Protein AF-A0A929DZ05-F1 (afdb_monomer_lite)

Structure (mmCIF, N/CA/C/O backbone):
data_AF-A0A929DZ05-F1
#
_entry.id   AF-A0A929DZ05-F1
#
loop_
_atom_site.group_PDB
_atom_site.id
_atom_site.type_symbol
_atom_site.label_atom_id
_atom_site.label_alt_id
_atom_site.label_comp_id
_atom_site.label_asym_id
_atom_site.label_entity_id
_atom_site.label_seq_id
_atom_site.pdbx_PDB_ins_code
_atom_site.Cartn_x
_atom_site.Cartn_y
_atom_site.Cartn_z
_atom_site.occupancy
_atom_site.B_iso_or_equiv
_atom_site.auth_seq_id
_atom_site.auth_comp_id
_atom_site.auth_asym_id
_atom_site.auth_atom_id
_atom_site.pdbx_PDB_model_num
ATOM 1 N N . THR A 1 1 ? 4.460 1.758 6.937 1.00 91.19 1 THR A N 1
ATOM 2 C CA . THR A 1 1 ? 3.320 0.844 7.160 1.00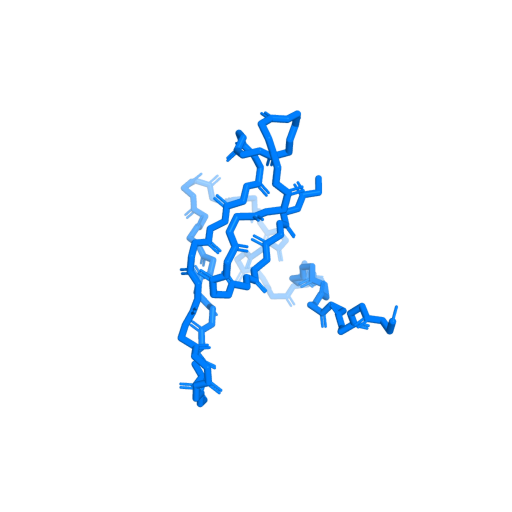 91.19 1 THR A CA 1
ATOM 3 C C . THR A 1 1 ? 2.064 1.522 6.685 1.00 91.19 1 THR A C 1
ATOM 5 O O . THR A 1 1 ? 1.988 2.724 6.870 1.00 91.19 1 THR A O 1
ATOM 8 N N . MET A 1 2 ? 1.133 0.794 6.070 1.00 95.44 2 MET A N 1
ATOM 9 C CA . MET A 1 2 ? -0.178 1.312 5.668 1.00 95.44 2 MET A CA 1
ATOM 10 C C . MET A 1 2 ? -1.259 0.437 6.309 1.00 95.44 2 MET A C 1
ATOM 12 O O . MET A 1 2 ? -1.160 -0.785 6.224 1.00 95.44 2 MET A O 1
ATOM 16 N N . TYR A 1 3 ? -2.260 1.037 6.945 1.00 96.19 3 TYR A N 1
ATOM 17 C CA . TYR A 1 3 ? -3.398 0.333 7.536 1.00 96.19 3 TYR A CA 1
ATOM 18 C C . TYR A 1 3 ? -4.592 0.410 6.591 1.00 96.19 3 TYR A C 1
ATOM 20 O O . TYR A 1 3 ? -4.933 1.493 6.123 1.00 96.19 3 TYR A O 1
ATOM 28 N N . LEU A 1 4 ? -5.242 -0.722 6.335 1.00 96.50 4 LEU A N 1
ATOM 29 C CA . LEU A 1 4 ? -6.415 -0.820 5.467 1.00 96.50 4 LEU A CA 1
ATOM 30 C C . LEU A 1 4 ? -7.561 -1.424 6.282 1.00 96.50 4 LEU A C 1
ATOM 32 O O . LEU A 1 4 ? -7.564 -2.621 6.546 1.00 96.50 4 LEU A O 1
ATOM 36 N N . GLN A 1 5 ? -8.498 -0.597 6.739 1.00 95.94 5 GLN A N 1
ATOM 37 C CA . GLN A 1 5 ? -9.634 -1.052 7.555 1.00 95.94 5 GLN A CA 1
ATOM 38 C C . GLN A 1 5 ? -10.754 -0.011 7.579 1.00 95.94 5 GLN A C 1
ATOM 40 O O . GLN A 1 5 ? -10.513 1.166 7.320 1.00 95.94 5 GLN A O 1
ATOM 45 N N . HIS A 1 6 ? -11.974 -0.433 7.914 1.00 96.75 6 HIS A N 1
ATOM 46 C CA . HIS A 1 6 ? -13.158 0.431 7.889 1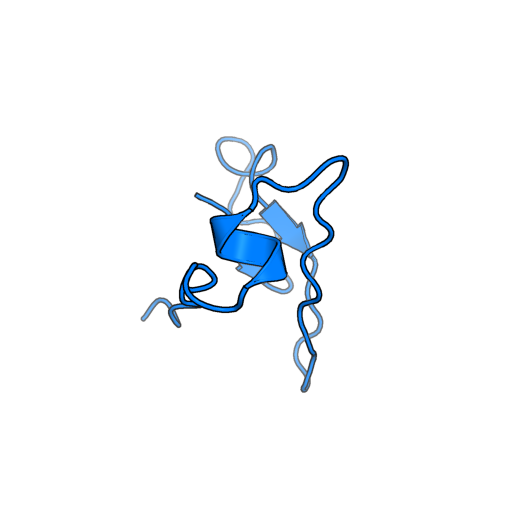.00 96.75 6 HIS A CA 1
ATOM 47 C C . HIS A 1 6 ? -13.110 1.582 8.901 1.00 96.75 6 HIS A C 1
ATOM 49 O O . HIS A 1 6 ? -13.457 2.716 8.577 1.00 96.75 6 HIS A O 1
ATOM 55 N N . ARG A 1 7 ? -12.648 1.309 10.125 1.00 96.31 7 ARG A N 1
ATOM 56 C CA . ARG A 1 7 ? -12.584 2.295 11.214 1.00 96.31 7 ARG A CA 1
ATOM 57 C C . ARG A 1 7 ? -11.168 2.832 11.381 1.00 96.31 7 ARG A C 1
ATOM 59 O O . ARG A 1 7 ? -10.221 2.055 11.281 1.00 96.31 7 ARG A O 1
ATOM 66 N N . SER A 1 8 ? -11.037 4.121 11.704 1.00 96.56 8 SER A N 1
ATOM 67 C CA . SER A 1 8 ? -9.738 4.731 12.018 1.00 96.56 8 SER A CA 1
ATOM 68 C C . SER A 1 8 ? -9.018 3.938 13.124 1.00 96.56 8 SER A C 1
ATOM 70 O O . SER A 1 8 ? -9.641 3.635 14.147 1.00 96.56 8 SER A O 1
ATOM 72 N N . PRO A 1 9 ? -7.720 3.616 12.959 1.00 96.06 9 PRO A N 1
ATOM 73 C CA . PRO A 1 9 ? -6.904 2.978 13.992 1.00 96.06 9 PRO A CA 1
ATOM 74 C C . PRO A 1 9 ? -6.451 3.959 15.094 1.00 96.06 9 PRO A C 1
ATOM 76 O O . PRO A 1 9 ? -5.661 3.594 15.962 1.00 96.06 9 PRO A O 1
ATOM 79 N N . GLY A 1 10 ? -6.943 5.204 15.074 1.00 97.44 10 GLY A N 1
ATOM 80 C CA . GLY A 1 10 ? -6.652 6.249 16.052 1.00 97.44 10 GLY A CA 1
ATOM 81 C C . GLY A 1 10 ? -5.700 7.323 15.523 1.00 97.44 10 GLY A C 1
ATOM 82 O O . GLY A 1 10 ? -4.888 7.078 14.631 1.00 97.44 10 GLY A O 1
ATOM 83 N N . LYS A 1 11 ? -5.769 8.523 16.120 1.00 97.31 11 LYS A N 1
ATOM 84 C CA . LYS A 1 11 ? -5.093 9.751 15.644 1.00 97.31 11 LYS A CA 1
ATOM 85 C C . LYS A 1 11 ? -3.607 9.588 15.317 1.00 97.31 11 LYS A C 1
ATOM 87 O O . LYS A 1 11 ? -3.118 10.199 14.376 1.00 97.31 11 LYS A O 1
ATOM 92 N N . ALA A 1 12 ? -2.883 8.770 16.080 1.00 97.31 12 ALA A N 1
ATOM 93 C CA . ALA A 1 12 ? -1.450 8.555 15.869 1.00 97.31 12 ALA A CA 1
ATOM 94 C C . ALA A 1 12 ? -1.126 7.804 14.561 1.00 97.31 12 ALA A C 1
ATOM 96 O O . ALA A 1 12 ? -0.007 7.895 14.064 1.00 97.31 12 ALA A O 1
ATOM 97 N N . LEU A 1 13 ? -2.087 7.056 14.012 1.00 96.50 13 LEU A N 1
ATOM 98 C CA . LEU A 1 13 ? -1.904 6.170 12.860 1.00 96.50 13 LEU A CA 1
ATOM 99 C C . LEU A 1 13 ? -2.685 6.628 11.618 1.00 96.50 13 LEU A C 1
ATOM 101 O O . LEU A 1 13 ? -2.484 6.072 10.540 1.00 96.50 13 LEU A O 1
ATOM 105 N N . GLU A 1 14 ? -3.523 7.664 11.739 1.00 97.12 14 GLU A N 1
ATOM 106 C CA . GLU A 1 14 ? -4.375 8.179 10.655 1.00 97.12 14 GLU A CA 1
ATOM 107 C C . GLU A 1 14 ? -3.592 8.636 9.423 1.00 97.12 14 GLU A C 1
ATOM 109 O O . GLU A 1 14 ? -4.048 8.432 8.304 1.00 97.12 14 GLU A O 1
ATOM 114 N N . ALA A 1 15 ? -2.383 9.175 9.605 1.00 97.69 15 ALA A N 1
ATOM 115 C CA . ALA A 1 15 ? -1.528 9.592 8.490 1.00 97.69 15 ALA A CA 1
ATOM 116 C C . ALA A 1 15 ? -1.105 8.428 7.569 1.00 97.69 15 ALA A C 1
ATOM 118 O O . ALA A 1 15 ? -0.688 8.656 6.438 1.00 97.69 15 ALA A O 1
ATOM 119 N N . ASN A 1 16 ? -1.195 7.190 8.059 1.00 97.38 16 ASN A N 1
ATOM 120 C CA . ASN A 1 16 ? -0.787 5.969 7.373 1.00 97.38 16 ASN A CA 1
ATOM 121 C C . ASN A 1 16 ? -1.951 4.973 7.265 1.00 97.38 16 ASN A C 1
ATOM 123 O O . ASN A 1 16 ? -1.736 3.762 7.229 1.00 97.38 16 ASN A O 1
ATOM 127 N N . TRP A 1 17 ? -3.188 5.461 7.267 1.00 97.50 17 TRP A N 1
ATOM 128 C CA . TRP A 1 17 ? -4.392 4.646 7.174 1.00 97.50 17 TRP A CA 1
ATOM 129 C C . TRP A 1 17 ? -5.221 5.051 5.960 1.00 97.50 17 TRP A C 1
ATOM 131 O O . TRP A 1 17 ? -5.364 6.233 5.653 1.00 97.50 17 TRP A O 1
ATOM 141 N N . LEU A 1 18 ? -5.794 4.055 5.290 1.00 97.62 18 LEU A N 1
ATOM 142 C CA . LEU A 1 18 ? -6.797 4.241 4.256 1.00 97.62 18 LEU A CA 1
ATOM 143 C C . LEU A 1 18 ? -8.089 3.525 4.677 1.00 97.62 18 LEU A C 1
ATOM 145 O O . LEU A 1 18 ? -8.043 2.347 5.057 1.00 97.62 18 LEU A O 1
ATOM 149 N N . PRO A 1 19 ? -9.248 4.199 4.589 1.00 97.25 19 PRO A N 1
ATOM 150 C CA . PRO A 1 19 ? -10.529 3.557 4.829 1.00 97.25 19 PRO A CA 1
ATOM 151 C C . PRO A 1 19 ? -10.791 2.487 3.762 1.00 97.25 19 PRO A C 1
ATOM 153 O O . PRO A 1 19 ? -10.674 2.742 2.564 1.00 97.25 19 PRO A O 1
ATOM 156 N N . ALA A 1 20 ? -11.170 1.293 4.209 1.00 97.06 20 ALA A N 1
ATOM 157 C CA . ALA A 1 20 ? -11.558 0.168 3.359 1.00 97.06 20 ALA A CA 1
ATOM 158 C C . ALA A 1 20 ? -12.981 -0.309 3.722 1.00 97.06 20 ALA A C 1
ATOM 160 O O . ALA A 1 20 ? -13.413 -0.107 4.858 1.00 97.06 20 ALA A O 1
ATOM 161 N N . PRO A 1 21 ? -13.750 -0.904 2.795 1.00 96.50 21 PRO A N 1
ATOM 162 C CA . PRO A 1 21 ? -15.077 -1.431 3.114 1.00 96.50 21 PRO A CA 1
ATOM 163 C C . PRO A 1 21 ? -14.992 -2.679 4.011 1.00 96.50 21 PRO A C 1
ATOM 165 O O . PRO A 1 21 ? -13.963 -3.345 4.067 1.00 96.50 21 PRO A O 1
ATOM 168 N N . GLU A 1 22 ? -16.096 -3.027 4.680 1.00 94.25 22 GLU A N 1
ATOM 169 C CA . GLU A 1 22 ? -16.220 -4.296 5.428 1.00 94.25 22 GLU A CA 1
ATOM 170 C C . GLU A 1 22 ? -16.388 -5.522 4.504 1.00 94.25 22 GLU A C 1
ATOM 172 O O . GLU A 1 22 ? -16.264 -6.661 4.946 1.00 94.25 22 GLU A O 1
ATOM 177 N N . GLY A 1 23 ? -16.674 -5.294 3.218 1.00 93.75 23 GLY A N 1
ATOM 178 C CA . GLY A 1 23 ? -16.802 -6.330 2.193 1.00 93.75 23 GLY A CA 1
ATOM 179 C C . GLY A 1 23 ? -15.535 -6.518 1.347 1.00 93.75 23 GLY A C 1
ATOM 180 O O . GLY A 1 23 ? -14.528 -5.848 1.575 1.00 93.75 23 GLY A O 1
ATOM 181 N N . PRO A 1 24 ? -15.579 -7.405 0.335 1.00 95.75 24 PRO A N 1
ATOM 182 C CA . PRO A 1 24 ? -14.455 -7.633 -0.568 1.00 95.75 24 PRO A CA 1
ATOM 183 C C . PRO A 1 24 ? -13.989 -6.348 -1.258 1.00 95.75 24 PRO A C 1
ATOM 185 O O . PRO A 1 24 ? -14.797 -5.546 -1.724 1.00 95.75 24 PRO A O 1
ATOM 188 N N . PHE A 1 25 ? -12.674 -6.181 -1.367 1.00 95.88 25 PHE A N 1
ATOM 189 C CA . PHE A 1 25 ? -12.054 -5.071 -2.080 1.00 95.88 25 PHE A CA 1
ATOM 190 C C . PHE A 1 25 ? -10.753 -5.516 -2.746 1.00 95.88 25 PHE A C 1
ATOM 192 O O . PHE A 1 25 ? -10.234 -6.604 -2.496 1.00 95.88 25 PHE A O 1
ATOM 199 N N . SER A 1 26 ? -10.218 -4.658 -3.609 1.00 95.38 26 SER A N 1
ATOM 200 C CA . SER A 1 26 ? -8.918 -4.852 -4.245 1.00 95.38 26 SER A CA 1
ATOM 201 C C . SER A 1 26 ? -8.041 -3.632 -4.011 1.00 95.38 26 SER A C 1
ATOM 203 O O . SER A 1 26 ? -8.536 -2.512 -3.888 1.00 95.38 26 SER A O 1
ATOM 205 N N . VAL A 1 27 ? -6.730 -3.851 -3.971 1.00 94.38 27 VAL A N 1
ATOM 206 C CA . VAL A 1 27 ? -5.731 -2.789 -3.837 1.00 94.38 27 VAL A CA 1
ATOM 207 C C . VAL A 1 27 ? -4.950 -2.698 -5.136 1.00 94.38 27 VAL A C 1
ATOM 209 O O . VAL A 1 27 ? -4.490 -3.706 -5.664 1.00 94.38 27 VAL A O 1
ATOM 212 N N . VAL A 1 28 ? -4.800 -1.479 -5.648 1.00 95.06 28 VAL A N 1
ATOM 213 C CA . VAL A 1 28 ? -4.017 -1.199 -6.852 1.00 95.06 28 VAL A CA 1
ATOM 214 C C . VAL A 1 28 ? -2.888 -0.255 -6.476 1.00 95.06 28 VAL A C 1
ATOM 216 O O . VAL A 1 28 ? -3.135 0.869 -6.037 1.00 95.06 28 VAL A O 1
ATOM 219 N N . LEU A 1 29 ? -1.650 -0.699 -6.677 1.00 94.69 29 LEU A N 1
ATOM 220 C CA . LEU A 1 29 ? -0.474 0.147 -6.527 1.00 94.69 29 LEU A CA 1
ATOM 221 C C . LEU A 1 29 ? -0.142 0.806 -7.868 1.00 94.69 29 LEU A C 1
ATOM 223 O O . LEU A 1 29 ? -0.090 0.139 -8.898 1.00 94.69 29 LEU A O 1
ATOM 227 N N . ARG A 1 30 ? 0.098 2.119 -7.854 1.00 95.56 30 ARG A N 1
ATOM 228 C CA . ARG A 1 30 ? 0.575 2.865 -9.024 1.00 95.56 30 ARG A CA 1
ATOM 229 C C . ARG A 1 30 ? 2.019 3.277 -8.800 1.00 95.56 30 ARG A C 1
ATOM 231 O O . ARG A 1 30 ? 2.336 3.873 -7.774 1.00 95.56 30 ARG A O 1
ATOM 238 N N . LEU A 1 31 ? 2.867 2.974 -9.774 1.00 96.31 31 LEU A N 1
ATOM 239 C CA . LEU A 1 31 ? 4.255 3.411 -9.803 1.00 96.31 31 LEU A CA 1
ATOM 240 C C . LEU A 1 31 ? 4.390 4.519 -10.844 1.00 96.31 31 LEU A C 1
ATOM 242 O O . LEU A 1 31 ? 3.986 4.349 -11.993 1.00 96.31 31 LEU A O 1
ATOM 246 N N . TYR A 1 32 ? 4.959 5.646 -10.436 1.00 97.50 32 TYR A N 1
ATOM 247 C CA . TYR A 1 32 ? 5.249 6.767 -11.322 1.00 97.50 32 TYR A CA 1
ATOM 248 C C . TYR A 1 32 ? 6.741 6.761 -11.597 1.00 97.50 32 TYR A C 1
ATOM 250 O O . TYR A 1 32 ? 7.529 6.856 -10.660 1.00 97.50 32 TYR A O 1
ATOM 258 N N . TRP A 1 33 ? 7.107 6.619 -12.872 1.00 97.44 33 TRP A N 1
ATOM 259 C CA . TRP A 1 33 ? 8.497 6.427 -13.286 1.00 97.44 33 TRP A CA 1
ATOM 260 C C . TRP A 1 33 ? 9.157 5.215 -12.590 1.00 97.44 33 TRP A C 1
ATOM 262 O O . TRP A 1 33 ? 10.114 5.368 -11.826 1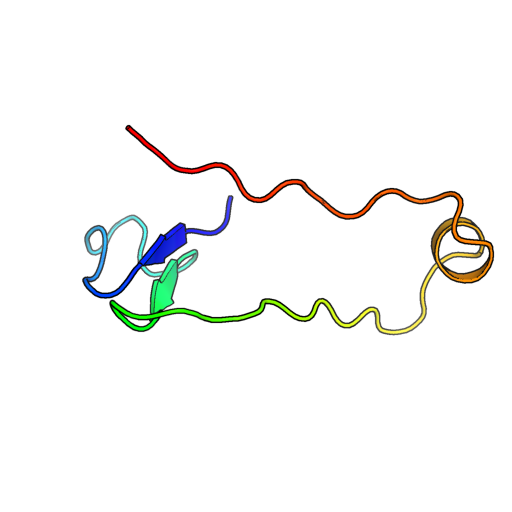.00 97.44 33 TRP A O 1
ATOM 272 N N . PRO A 1 34 ? 8.600 4.001 -12.780 1.00 97.19 34 PRO A N 1
ATOM 273 C CA . PRO A 1 34 ? 9.123 2.801 -12.144 1.00 97.19 34 PRO A CA 1
ATOM 274 C C . PRO A 1 34 ? 10.549 2.507 -12.606 1.00 97.19 34 PRO A C 1
ATOM 276 O O . PRO A 1 34 ? 10.928 2.790 -13.742 1.00 97.19 34 PRO A O 1
ATOM 279 N N . LYS A 1 35 ? 11.319 1.873 -11.723 1.00 97.25 35 LYS A N 1
ATOM 280 C CA . LYS A 1 35 ? 12.598 1.280 -12.103 1.00 97.25 35 LYS A CA 1
ATOM 281 C C . LYS A 1 35 ? 12.382 0.054 -12.996 1.00 97.25 35 LYS A C 1
ATOM 283 O O . LYS A 1 35 ? 11.286 -0.515 -13.031 1.00 97.25 35 LYS A O 1
ATOM 288 N N . GLU A 1 36 ? 13.437 -0.363 -13.687 1.00 97.81 36 GLU A N 1
ATOM 289 C CA . GLU A 1 36 ? 13.396 -1.481 -14.633 1.00 97.81 36 GLU A CA 1
ATOM 290 C C . GLU A 1 36 ? 12.908 -2.785 -13.999 1.00 97.81 36 GLU A C 1
ATOM 292 O O . GLU A 1 36 ? 12.173 -3.524 -14.640 1.00 97.81 36 GLU A O 1
ATOM 297 N N . GLU A 1 37 ? 13.219 -3.050 -12.730 1.00 97.69 37 GLU A N 1
ATOM 298 C CA . GLU A 1 37 ? 12.808 -4.280 -12.043 1.00 97.69 37 GLU A CA 1
ATOM 299 C C . GLU A 1 37 ? 11.282 -4.390 -11.927 1.00 97.69 37 GLU A C 1
ATOM 301 O O . GLU A 1 37 ? 10.709 -5.474 -12.039 1.00 97.69 37 GLU A O 1
ATOM 306 N N . ALA A 1 38 ? 10.601 -3.257 -11.743 1.00 96.44 38 ALA A N 1
ATOM 307 C CA . ALA A 1 38 ? 9.144 -3.221 -11.716 1.00 96.44 38 ALA A CA 1
ATO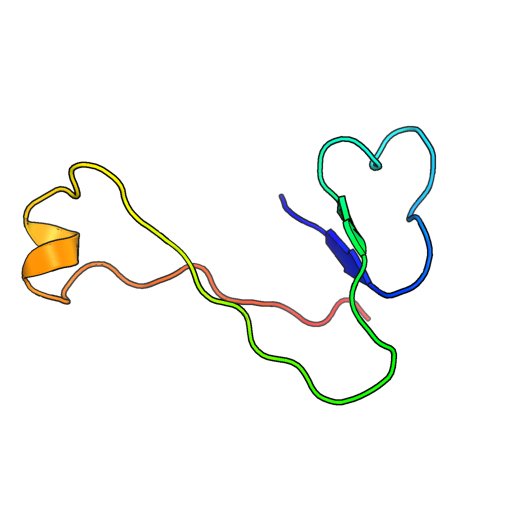M 308 C C . ALA A 1 38 ? 8.535 -3.334 -13.121 1.00 96.44 38 ALA A C 1
ATOM 310 O O . ALA A 1 38 ? 7.472 -3.932 -13.268 1.00 96.44 38 ALA A O 1
ATOM 311 N N . LEU A 1 39 ? 9.212 -2.823 -14.155 1.00 96.06 39 LEU A N 1
ATOM 312 C CA . LEU A 1 39 ? 8.797 -3.000 -15.552 1.00 96.06 39 LEU A CA 1
ATOM 313 C C . LEU A 1 39 ? 9.003 -4.442 -16.039 1.00 96.06 39 LEU A C 1
ATOM 315 O O . LEU A 1 39 ? 8.176 -4.970 -16.776 1.00 96.06 3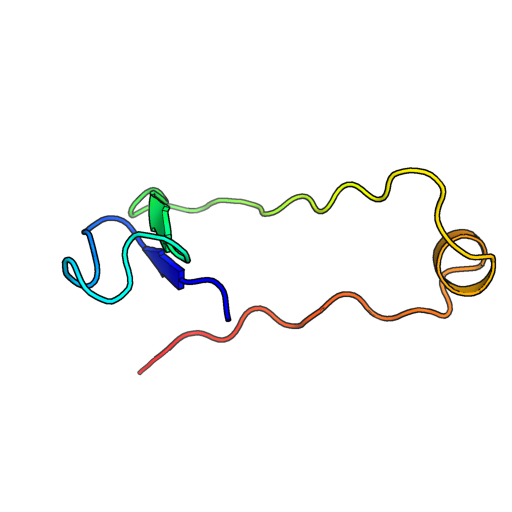9 LEU A O 1
ATOM 319 N N . ALA A 1 40 ? 10.083 -5.085 -15.597 1.00 97.06 40 ALA A N 1
ATOM 320 C CA . ALA A 1 40 ? 10.434 -6.464 -15.917 1.00 97.06 40 ALA A CA 1
ATOM 321 C C . ALA A 1 40 ? 9.635 -7.500 -15.103 1.00 97.06 40 ALA A C 1
ATOM 323 O O . ALA A 1 40 ? 9.777 -8.699 -15.335 1.00 97.06 40 ALA A O 1
ATOM 324 N N . GLY A 1 41 ? 8.818 -7.061 -14.138 1.00 94.69 41 GLY A N 1
ATOM 325 C CA . GLY A 1 41 ? 8.022 -7.941 -13.277 1.00 94.69 41 GLY A CA 1
ATOM 326 C C . GLY A 1 41 ? 8.842 -8.750 -12.267 1.00 94.69 41 GLY A C 1
ATOM 327 O O . GLY A 1 41 ? 8.328 -9.705 -11.691 1.00 94.69 41 GLY A O 1
ATOM 328 N N . THR A 1 42 ? 10.110 -8.396 -12.048 1.00 97.31 42 THR A N 1
ATOM 329 C CA . THR A 1 42 ? 10.988 -9.062 -11.073 1.00 97.31 42 THR A CA 1
ATOM 330 C C . THR A 1 42 ? 10.879 -8.443 -9.684 1.00 97.31 42 THR A C 1
ATOM 332 O O . THR A 1 42 ? 11.188 -9.092 -8.685 1.00 97.31 42 THR A O 1
ATOM 335 N N . TRP A 1 43 ? 10.408 -7.197 -9.599 1.00 96.00 43 TRP A N 1
ATOM 336 C CA . TRP A 1 43 ? 10.044 -6.577 -8.336 1.00 96.00 43 TRP A CA 1
ATOM 337 C C . TRP A 1 43 ? 8.720 -7.142 -7.810 1.00 96.00 43 TRP A C 1
ATOM 339 O O . TRP A 1 43 ? 7.698 -7.126 -8.496 1.00 96.00 43 TRP A O 1
ATOM 349 N N . ILE A 1 44 ? 8.739 -7.607 -6.562 1.00 94.12 44 ILE A N 1
ATOM 350 C CA . ILE A 1 44 ? 7.567 -8.163 -5.890 1.00 94.12 44 ILE A CA 1
ATOM 351 C C . ILE A 1 44 ? 6.836 -7.050 -5.142 1.00 94.12 44 ILE A C 1
ATOM 353 O O . ILE A 1 44 ? 7.437 -6.306 -4.362 1.00 94.12 44 ILE A O 1
ATOM 357 N N . ILE A 1 45 ? 5.528 -6.947 -5.375 1.00 93.44 45 ILE A N 1
ATOM 358 C CA . ILE A 1 45 ? 4.670 -6.009 -4.650 1.00 93.44 45 ILE A CA 1
ATOM 359 C C . ILE A 1 45 ? 4.668 -6.327 -3.142 1.00 93.44 45 ILE A C 1
ATOM 361 O O . ILE A 1 45 ? 4.741 -7.500 -2.772 1.00 93.44 45 ILE A O 1
ATOM 365 N N . PRO A 1 46 ? 4.552 -5.322 -2.254 1.00 94.44 46 PRO A N 1
ATOM 366 C CA . PRO A 1 46 ? 4.424 -5.576 -0.823 1.00 94.44 46 PRO A CA 1
ATOM 367 C C . PRO A 1 46 ? 3.203 -6.444 -0.509 1.00 94.44 46 PRO A C 1
ATOM 369 O O . PRO A 1 46 ? 2.113 -6.208 -1.033 1.00 94.44 46 PRO A O 1
ATOM 372 N N . GLU A 1 47 ? 3.386 -7.421 0.376 1.00 93.94 47 GLU A N 1
ATOM 373 C CA . GLU A 1 47 ? 2.301 -8.278 0.843 1.00 93.94 47 GLU A CA 1
ATOM 374 C C . GLU A 1 47 ? 1.295 -7.490 1.693 1.00 93.94 47 GLU A C 1
ATOM 376 O O . GLU A 1 47 ? 1.659 -6.615 2.486 1.00 93.94 47 GLU A O 1
ATOM 381 N N . ILE A 1 48 ? 0.014 -7.831 1.548 1.00 94.06 48 ILE A N 1
ATOM 382 C CA . ILE A 1 48 ? -1.048 -7.343 2.424 1.00 94.06 48 ILE A CA 1
ATOM 383 C C . ILE A 1 48 ? -1.296 -8.400 3.493 1.00 94.06 48 ILE A C 1
ATOM 385 O O . ILE A 1 48 ? -1.812 -9.479 3.209 1.00 94.06 48 ILE A O 1
ATOM 389 N N . MET A 1 4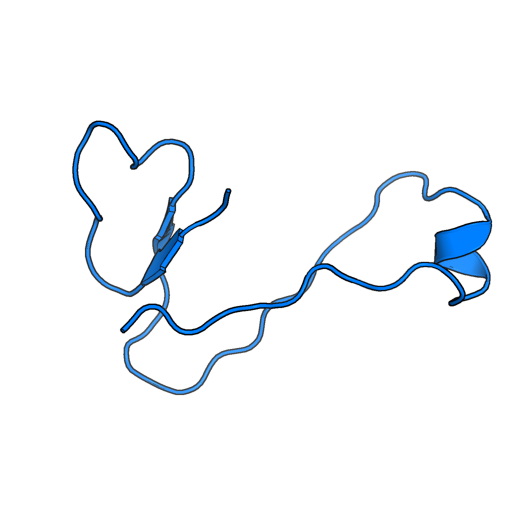9 ? -0.941 -8.068 4.731 1.00 94.69 49 MET A N 1
ATOM 390 C CA . MET A 1 49 ? -1.117 -8.948 5.880 1.00 94.69 49 MET A CA 1
ATOM 391 C C . MET A 1 49 ? -2.417 -8.630 6.615 1.00 94.69 49 MET A C 1
ATOM 393 O O . MET A 1 49 ? -2.694 -7.474 6.939 1.00 94.69 49 MET A O 1
ATOM 397 N N . VAL A 1 50 ? -3.187 -9.670 6.936 1.00 91.31 50 VAL A N 1
ATOM 398 C CA . VAL A 1 50 ? -4.314 -9.555 7.866 1.00 91.31 50 VAL A CA 1
ATOM 399 C C . VAL A 1 50 ? -3.756 -9.490 9.284 1.00 91.31 50 VAL A C 1
ATOM 401 O O . VAL A 1 50 ? -3.089 -10.421 9.738 1.00 91.31 50 VAL A O 1
ATOM 404 N N . LEU A 1 51 ? -4.025 -8.386 9.980 1.00 85.06 51 LEU A N 1
ATOM 405 C CA . LEU A 1 51 ? -3.699 -8.254 11.396 1.00 85.06 51 LEU A CA 1
ATOM 406 C C . LEU A 1 51 ? -4.710 -9.069 12.213 1.00 85.06 51 LEU A C 1
ATOM 408 O O . LEU A 1 51 ? -5.915 -8.973 11.974 1.00 85.06 51 LEU A O 1
ATOM 412 N N . LYS A 1 52 ? -4.202 -9.900 13.125 1.00 71.19 52 LYS A N 1
ATOM 413 C CA . LYS A 1 52 ? -5.009 -10.672 14.078 1.00 71.19 52 LYS A CA 1
ATOM 414 C C . LYS A 1 52 ? -5.272 -9.867 15.340 1.00 71.19 52 LYS A C 1
ATOM 416 O O . LYS A 1 52 ? -4.357 -9.110 15.735 1.00 71.19 52 LYS A O 1
#

Radius of gyration: 13.9 Å; chains: 1; bounding box: 30×20×32 Å

Secondary structure (DSSP, 8-state):
--EEESS---TTTGGGEEE--SS--------SS--HHHHTT-SPPPP-PPP-

Foldseek 3Di:
DAAEEQDDPDDVCNVRYDHDDPDDDDDDDDDDPDDVCVVVVVDDDDDDDDDD

pLDDT: mean 95.26, std 3.99, range [71.19, 97.81]

Sequence (52 aa):
TMYLQHRSPGKALEANWLPAPEGPFSVVLRLYWPKEEALAGTWIIPEIMVLK